Protein AF-A0A935MPT5-F1 (afdb_monomer)

pLDDT: mean 82.47, std 9.56, range [53.56, 91.88]

Radius of gyration: 13.16 Å; Cα contacts (8 Å, |Δi|>4): 95; chains: 1; bounding box: 39×17×31 Å

Foldseek 3Di:
DDDPDPPQWDWWWWAFPPPRDGDDIDTDRCVPDVDWDWDQDADPVVRHTGITTTDD

Structure (mmCIF, N/CA/C/O backbone):
data_AF-A0A935MPT5-F1
#
_entry.id   AF-A0A935MPT5-F1
#
loop_
_atom_site.group_PDB
_atom_site.id
_atom_site.type_symbol
_atom_site.label_atom_id
_atom_site.label_alt_id
_atom_site.label_comp_id
_atom_site.label_asym_id
_atom_site.label_entity_id
_atom_site.label_seq_id
_atom_site.pdbx_PDB_ins_code
_atom_site.Cartn_x
_atom_site.Cartn_y
_atom_site.Cartn_z
_atom_site.occupancy
_atom_site.B_iso_or_equiv
_atom_site.auth_seq_id
_atom_site.auth_comp_id
_atom_site.auth_asym_id
_atom_site.auth_atom_id
_atom_site.pdbx_PDB_model_num
ATOM 1 N N . MET A 1 1 ? 30.206 -8.735 -14.372 1.00 57.03 1 MET A N 1
ATOM 2 C CA . MET A 1 1 ? 29.073 -8.418 -13.472 1.00 57.03 1 MET A CA 1
ATOM 3 C C . MET A 1 1 ? 27.883 -8.046 -14.345 1.00 57.03 1 MET A C 1
ATOM 5 O O . MET A 1 1 ? 27.968 -7.053 -15.052 1.00 57.03 1 MET A O 1
ATOM 9 N N . ALA A 1 2 ? 26.846 -8.886 -14.413 1.00 53.56 2 ALA A N 1
ATOM 10 C CA . ALA A 1 2 ? 25.724 -8.673 -15.328 1.00 53.56 2 ALA A CA 1
ATOM 11 C C . ALA A 1 2 ? 24.926 -7.426 -14.917 1.00 53.56 2 ALA A C 1
ATOM 13 O O . ALA A 1 2 ? 24.346 -7.378 -13.831 1.00 53.56 2 ALA A O 1
ATOM 14 N N . SER A 1 3 ? 24.918 -6.407 -15.776 1.00 59.56 3 SER A N 1
ATOM 15 C CA . SER A 1 3 ? 24.081 -5.221 -15.622 1.00 59.56 3 SER A CA 1
ATOM 16 C C . SER A 1 3 ? 22.622 -5.662 -15.527 1.00 59.56 3 SER A C 1
ATOM 18 O O . SER A 1 3 ? 22.076 -6.186 -16.498 1.00 59.56 3 SER A O 1
ATOM 20 N N . LYS A 1 4 ? 21.987 -5.476 -14.361 1.00 61.38 4 LYS A N 1
ATOM 21 C CA . LYS A 1 4 ? 20.540 -5.668 -14.200 1.00 61.38 4 LYS A CA 1
ATOM 22 C C . LYS A 1 4 ? 19.842 -4.820 -15.260 1.00 61.38 4 LYS A C 1
ATOM 24 O O . LYS A 1 4 ? 19.811 -3.592 -15.145 1.00 61.38 4 LYS A O 1
ATOM 29 N N . LYS A 1 5 ? 19.318 -5.460 -16.311 1.00 59.81 5 LYS A N 1
ATOM 30 C CA . LYS A 1 5 ? 18.408 -4.802 -17.250 1.00 59.81 5 LYS A CA 1
ATOM 31 C C . LYS A 1 5 ? 17.298 -4.183 -16.403 1.00 59.81 5 LYS A C 1
ATOM 33 O O . LYS A 1 5 ? 16.755 -4.840 -15.524 1.00 59.81 5 LYS A O 1
ATOM 38 N N . LYS A 1 6 ? 17.008 -2.896 -16.612 1.00 62.22 6 LYS A N 1
ATOM 39 C CA . LYS A 1 6 ? 15.809 -2.272 -16.046 1.00 62.22 6 LYS A CA 1
ATOM 40 C C . LYS A 1 6 ? 14.622 -3.036 -16.625 1.00 62.22 6 LYS A C 1
ATOM 42 O O . LYS A 1 6 ? 14.261 -2.798 -17.776 1.00 62.22 6 LYS A O 1
ATOM 47 N N . ASP A 1 7 ? 14.066 -3.967 -15.858 1.00 70.75 7 ASP A N 1
ATOM 48 C CA . ASP A 1 7 ? 12.853 -4.668 -16.250 1.00 70.75 7 ASP A CA 1
ATOM 49 C C . ASP A 1 7 ? 11.771 -3.631 -16.563 1.00 70.75 7 ASP A C 1
ATOM 51 O O . ASP A 1 7 ? 11.575 -2.665 -15.821 1.00 70.75 7 ASP A O 1
ATOM 55 N N . ILE A 1 8 ? 11.113 -3.795 -17.710 1.00 78.12 8 ILE A N 1
ATOM 56 C CA . ILE A 1 8 ? 10.045 -2.897 -18.183 1.00 78.12 8 ILE A CA 1
ATOM 57 C C . ILE A 1 8 ? 8.851 -2.941 -17.213 1.00 78.12 8 ILE A C 1
ATOM 59 O O . ILE A 1 8 ? 8.143 -1.945 -17.039 1.00 78.12 8 ILE A O 1
ATOM 63 N N . ARG A 1 9 ? 8.675 -4.084 -16.540 1.00 81.88 9 ARG A N 1
ATOM 64 C CA . ARG A 1 9 ? 7.660 -4.349 -15.519 1.00 81.88 9 ARG A CA 1
ATOM 65 C C . ARG A 1 9 ? 8.323 -4.635 -14.166 1.00 81.88 9 ARG A C 1
ATOM 67 O O . ARG A 1 9 ? 8.454 -5.794 -13.791 1.00 81.88 9 ARG A O 1
ATOM 74 N N . PRO A 1 10 ? 8.814 -3.618 -13.440 1.00 84.38 10 PRO A N 1
ATOM 75 C CA . PRO A 1 10 ? 9.306 -3.840 -12.090 1.00 84.38 10 PRO A CA 1
ATOM 76 C C . PRO A 1 10 ? 8.167 -4.228 -11.142 1.00 84.38 10 PRO A C 1
ATOM 78 O O . PRO A 1 10 ? 7.080 -3.640 -11.181 1.00 84.38 10 PRO A O 1
ATOM 81 N N . VAL A 1 11 ? 8.471 -5.146 -10.225 1.00 86.44 11 VAL A N 1
ATOM 82 C CA . VAL A 1 11 ? 7.672 -5.354 -9.017 1.00 86.44 11 VAL A CA 1
ATOM 83 C C . VAL A 1 11 ? 7.852 -4.127 -8.126 1.00 86.44 11 VAL A C 1
ATOM 85 O O . VAL A 1 11 ? 8.967 -3.780 -7.737 1.00 86.44 11 VAL A O 1
ATOM 88 N N . ILE A 1 12 ? 6.752 -3.449 -7.836 1.00 88.38 12 ILE A N 1
ATOM 89 C CA . ILE A 1 12 ? 6.671 -2.338 -6.896 1.00 88.38 12 ILE A CA 1
ATOM 90 C C . ILE A 1 12 ? 6.001 -2.803 -5.612 1.00 88.38 12 ILE A C 1
ATOM 92 O O . ILE A 1 12 ? 5.148 -3.690 -5.627 1.00 88.38 12 ILE A O 1
ATOM 96 N N . THR A 1 13 ? 6.368 -2.179 -4.499 1.00 90.38 13 THR A N 1
ATOM 97 C CA . THR A 1 13 ? 5.743 -2.452 -3.205 1.00 90.38 13 THR A CA 1
ATOM 98 C C . THR A 1 13 ? 4.785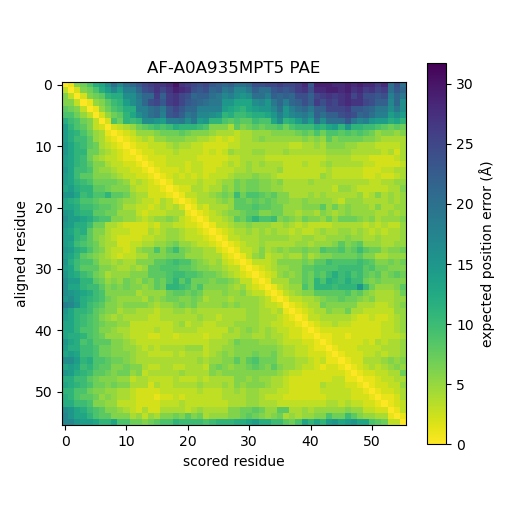 -1.316 -2.876 1.00 90.38 13 THR A C 1
ATOM 100 O O . THR A 1 13 ? 5.105 -0.147 -3.075 1.00 90.38 13 THR A O 1
ATOM 103 N N . LEU A 1 14 ? 3.602 -1.631 -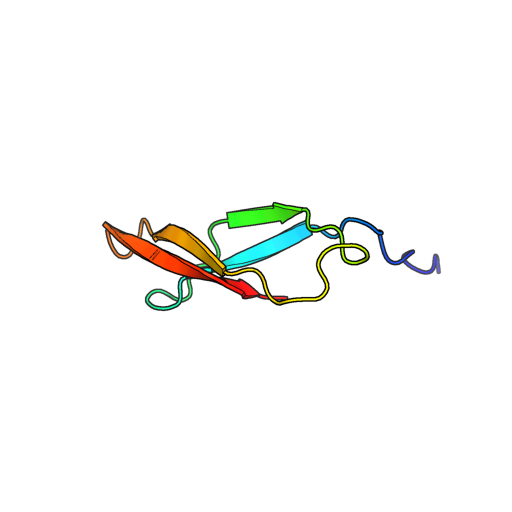2.367 1.00 90.81 14 LEU A N 1
ATOM 104 C CA . LEU A 1 14 ? 2.646 -0.646 -1.887 1.00 90.81 14 LEU A CA 1
ATOM 105 C C . LEU A 1 14 ? 2.706 -0.596 -0.363 1.00 90.81 14 LEU A C 1
ATOM 107 O O . LEU A 1 14 ? 2.649 -1.618 0.327 1.00 90.81 14 LEU A O 1
ATOM 111 N N . GLN A 1 15 ? 2.797 0.620 0.151 1.00 90.62 15 GLN A N 1
ATOM 112 C CA . GLN A 1 15 ? 2.888 0.925 1.564 1.00 90.62 15 GLN A CA 1
ATOM 113 C C . GLN A 1 15 ? 1.620 1.644 2.013 1.00 90.62 15 GLN A C 1
ATOM 115 O O . GLN A 1 15 ? 1.218 2.634 1.405 1.00 90.62 15 GLN A O 1
ATOM 120 N N . CYS A 1 16 ? 1.010 1.188 3.102 1.00 90.19 16 CYS A N 1
ATOM 121 C CA . CYS A 1 16 ? -0.104 1.907 3.713 1.00 90.19 16 CYS A CA 1
ATOM 122 C C . CYS A 1 16 ? 0.346 3.272 4.256 1.00 90.19 16 CYS A C 1
ATOM 124 O O . CYS A 1 16 ? 1.388 3.365 4.907 1.00 90.19 16 CYS A O 1
ATOM 126 N N . ASN A 1 17 ? -0.456 4.317 4.046 1.00 88.44 17 ASN A N 1
ATOM 127 C CA . ASN A 1 17 ? -0.152 5.658 4.548 1.00 88.44 17 ASN A CA 1
ATOM 128 C C . ASN A 1 17 ? -0.180 5.743 6.092 1.00 88.44 17 ASN A C 1
ATOM 130 O O . ASN A 1 17 ? 0.691 6.366 6.690 1.00 88.44 17 ASN A O 1
ATOM 134 N N . ASP A 1 18 ? -1.120 5.043 6.736 1.00 86.00 18 ASP A N 1
ATOM 135 C CA . ASP A 1 18 ? -1.319 5.097 8.193 1.00 86.00 18 ASP A CA 1
ATOM 136 C C . ASP A 1 18 ? -0.326 4.200 8.952 1.00 86.00 18 ASP A C 1
ATOM 138 O O . ASP A 1 18 ? 0.435 4.655 9.802 1.00 86.00 18 ASP A O 1
ATOM 142 N N . CYS A 1 19 ? -0.330 2.897 8.638 1.00 86.25 19 CYS A N 1
ATOM 143 C CA . CYS A 1 19 ? 0.445 1.878 9.357 1.00 86.25 19 CYS A CA 1
ATOM 144 C C . CYS A 1 19 ? 1.899 1.759 8.854 1.00 86.25 19 CYS A C 1
ATOM 146 O O . CYS A 1 19 ? 2.694 1.059 9.474 1.00 86.25 19 CYS A O 1
ATOM 148 N N . LYS A 1 20 ? 2.248 2.392 7.718 1.00 83.75 20 LYS A N 1
ATOM 149 C CA . LYS A 1 20 ? 3.525 2.219 6.985 1.00 83.75 20 LYS A CA 1
ATOM 150 C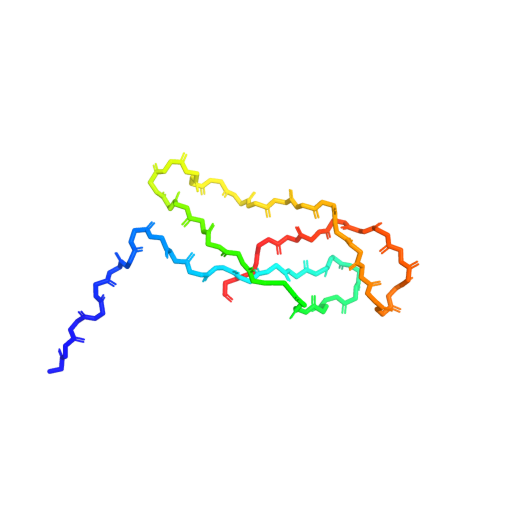 C . LYS A 1 20 ? 3.874 0.767 6.629 1.00 83.75 20 LYS A C 1
ATOM 152 O O . LYS A 1 20 ? 4.985 0.486 6.187 1.00 83.75 20 LYS A O 1
ATOM 157 N N . GLU A 1 21 ? 2.907 -0.130 6.764 1.00 84.69 21 GLU A N 1
ATOM 158 C CA . GLU A 1 21 ? 3.054 -1.549 6.490 1.00 84.69 21 GLU A CA 1
ATOM 159 C C . GLU A 1 21 ? 3.134 -1.796 4.980 1.00 84.69 21 GLU A C 1
ATOM 161 O O . GLU A 1 21 ? 2.382 -1.201 4.196 1.00 84.69 21 GLU A O 1
ATOM 166 N N . ARG A 1 22 ? 4.053 -2.675 4.578 1.00 85.38 22 ARG A N 1
ATOM 167 C CA . ARG A 1 22 ? 4.341 -3.011 3.178 1.00 85.38 22 ARG A CA 1
ATOM 168 C C . ARG A 1 22 ? 3.783 -4.395 2.862 1.00 85.38 22 ARG A C 1
ATOM 170 O O . ARG A 1 22 ? 4.520 -5.368 2.790 1.00 85.38 22 ARG A O 1
ATOM 177 N N . ASN A 1 23 ? 2.466 -4.476 2.702 1.00 83.38 23 ASN A N 1
ATOM 178 C CA . ASN A 1 23 ? 1.765 -5.760 2.570 1.00 83.38 23 ASN A CA 1
ATOM 179 C C . ASN A 1 23 ? 1.480 -6.192 1.132 1.00 83.38 23 ASN A C 1
ATOM 181 O O . ASN A 1 23 ? 1.029 -7.312 0.914 1.00 83.38 23 ASN A O 1
ATOM 185 N N . TYR A 1 24 ? 1.663 -5.306 0.155 1.00 86.88 24 TYR A N 1
ATOM 186 C CA . TYR A 1 24 ? 1.259 -5.583 -1.217 1.00 86.88 24 TYR A CA 1
ATOM 187 C C . TYR A 1 24 ? 2.411 -5.341 -2.171 1.00 86.88 24 TYR A C 1
ATOM 189 O O . TYR A 1 24 ? 3.091 -4.322 -2.088 1.00 86.88 24 TYR A O 1
ATOM 197 N N . THR A 1 25 ? 2.576 -6.255 -3.115 1.00 89.12 25 THR A N 1
ATOM 198 C CA . THR A 1 25 ? 3.459 -6.098 -4.262 1.00 89.12 25 THR A CA 1
ATOM 199 C C . THR A 1 25 ? 2.626 -6.187 -5.531 1.00 89.12 25 THR A C 1
ATOM 201 O O . THR A 1 25 ? 1.703 -6.993 -5.635 1.00 89.12 25 THR A O 1
ATOM 204 N N . THR A 1 26 ? 2.903 -5.312 -6.487 1.00 86.38 26 THR A N 1
ATOM 205 C CA . THR A 1 26 ? 2.242 -5.312 -7.794 1.00 86.38 26 THR A CA 1
ATOM 206 C C . THR A 1 26 ? 3.274 -5.045 -8.868 1.00 86.38 26 THR A C 1
ATOM 208 O O . THR A 1 26 ? 4.268 -4.373 -8.624 1.00 86.38 26 THR A O 1
ATOM 211 N N . GLU A 1 27 ? 3.049 -5.526 -10.077 1.00 86.31 27 GLU A N 1
ATOM 212 C CA . GLU A 1 27 ? 3.891 -5.164 -11.212 1.00 86.31 27 GLU A CA 1
ATOM 213 C C . GLU A 1 27 ? 3.340 -3.887 -11.837 1.00 86.31 27 GLU A C 1
ATOM 215 O O . GLU A 1 27 ? 2.143 -3.801 -12.115 1.00 86.31 27 GLU A O 1
ATOM 220 N N . LYS A 1 28 ? 4.194 -2.886 -12.068 1.00 82.88 28 LYS A N 1
ATOM 221 C CA . LYS A 1 28 ? 3.798 -1.712 -12.855 1.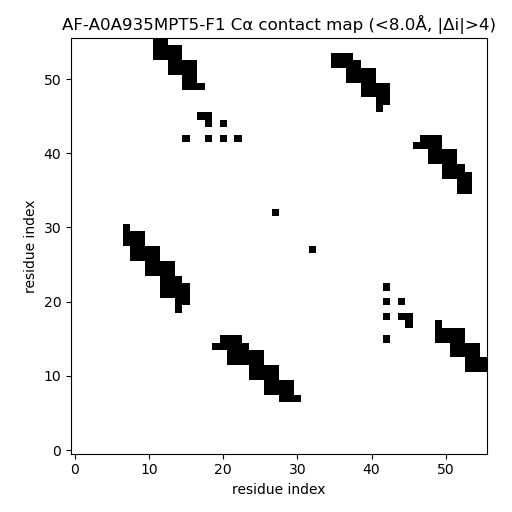00 82.88 28 LYS A CA 1
ATOM 222 C C . LYS A 1 28 ? 4.601 -1.636 -14.131 1.00 82.88 28 LYS A C 1
ATOM 224 O O . LYS A 1 28 ? 5.805 -1.872 -14.119 1.00 82.88 28 LYS A O 1
ATOM 229 N N . ASN A 1 29 ? 3.966 -1.254 -15.230 1.00 83.69 29 ASN A N 1
ATOM 230 C CA . ASN A 1 29 ? 4.687 -0.971 -16.459 1.00 83.69 29 ASN A CA 1
ATOM 231 C C . ASN A 1 29 ? 5.208 0.471 -16.414 1.00 83.69 29 ASN A C 1
ATOM 233 O O . ASN A 1 29 ? 4.458 1.414 -16.656 1.00 83.69 29 ASN A O 1
ATOM 237 N N . ARG A 1 30 ? 6.507 0.648 -16.143 1.00 78.44 30 ARG A N 1
ATOM 238 C CA . ARG A 1 30 ? 7.127 1.985 -16.039 1.00 78.44 30 ARG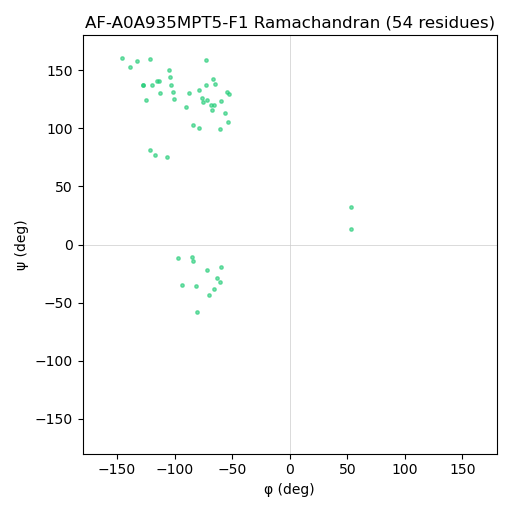 A CA 1
ATOM 239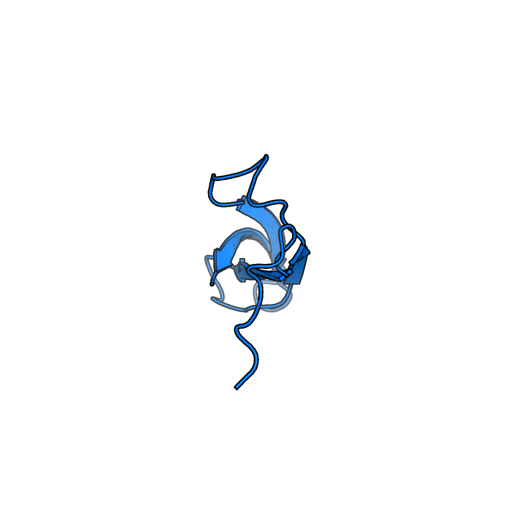 C C . ARG A 1 30 ? 7.013 2.825 -17.315 1.00 78.44 30 ARG A C 1
ATOM 241 O O . ARG A 1 30 ? 7.221 4.030 -17.240 1.00 78.44 30 ARG A O 1
ATOM 248 N N . ARG A 1 31 ? 6.752 2.200 -18.470 1.00 79.56 31 ARG A N 1
ATOM 249 C CA . ARG A 1 31 ? 6.639 2.889 -19.761 1.00 79.56 31 ARG A CA 1
ATOM 250 C C . ARG A 1 31 ? 5.267 3.529 -19.971 1.00 79.56 31 ARG A C 1
ATOM 252 O O . ARG A 1 31 ? 5.207 4.594 -20.569 1.00 79.56 31 ARG A O 1
ATOM 259 N N . ASN A 1 32 ? 4.206 2.881 -19.494 1.00 79.75 32 ASN A N 1
ATOM 260 C CA . ASN A 1 32 ? 2.834 3.363 -19.669 1.00 79.75 32 ASN A CA 1
ATOM 261 C C . ASN A 1 32 ? 2.378 4.209 -18.477 1.00 79.75 32 ASN A C 1
ATOM 263 O O . ASN A 1 32 ? 1.693 5.206 -18.671 1.00 79.75 32 ASN A O 1
ATOM 267 N N . ASP A 1 33 ? 2.824 3.857 -17.267 1.00 76.19 33 ASP A N 1
ATOM 268 C CA . ASP A 1 33 ? 2.401 4.496 -16.021 1.00 76.19 33 ASP A CA 1
ATOM 269 C C . ASP A 1 33 ? 3.618 5.083 -15.282 1.00 76.19 33 ASP A C 1
ATOM 271 O O . ASP A 1 33 ? 4.175 4.457 -14.367 1.00 76.19 33 ASP A O 1
ATOM 275 N N . PRO A 1 34 ? 4.088 6.283 -15.684 1.00 76.00 34 PRO A N 1
ATOM 276 C CA . PRO A 1 34 ? 5.206 6.954 -15.020 1.00 76.00 34 PRO A CA 1
ATOM 277 C C . PRO A 1 34 ? 4.818 7.506 -13.640 1.00 76.00 34 PRO A C 1
ATOM 279 O O . PRO A 1 34 ? 5.690 7.711 -12.792 1.00 76.00 34 PRO A O 1
ATOM 282 N N . ASN A 1 35 ? 3.522 7.724 -13.403 1.00 82.94 35 ASN A N 1
ATOM 283 C CA . ASN A 1 35 ? 3.002 8.296 -12.168 1.00 82.94 35 ASN A CA 1
ATOM 284 C C . ASN A 1 35 ? 3.080 7.313 -10.992 1.00 82.94 35 ASN A C 1
ATOM 286 O O . ASN A 1 35 ? 3.193 6.092 -11.148 1.00 82.94 35 ASN A O 1
ATOM 290 N N . ARG A 1 36 ? 3.045 7.875 -9.782 1.00 82.12 36 ARG A N 1
ATOM 291 C CA . ARG A 1 36 ? 3.028 7.105 -8.540 1.00 82.12 36 ARG A CA 1
ATOM 292 C C . ARG A 1 36 ? 1.657 6.452 -8.384 1.00 82.12 36 ARG A C 1
ATOM 294 O O . ARG A 1 36 ? 0.651 7.154 -8.406 1.00 82.12 36 ARG A O 1
ATOM 301 N N . LEU A 1 37 ? 1.621 5.131 -8.227 1.00 84.38 37 LEU A N 1
ATOM 302 C CA . LEU A 1 37 ? 0.357 4.417 -8.056 1.00 84.38 37 LEU A CA 1
ATOM 303 C C . LEU A 1 37 ? -0.152 4.558 -6.617 1.00 84.38 37 LEU A C 1
ATOM 305 O O . LEU A 1 37 ? 0.593 4.359 -5.650 1.00 84.38 37 LEU A O 1
ATOM 309 N N . GLU A 1 38 ? -1.435 4.884 -6.496 1.00 86.44 38 GLU A N 1
ATOM 310 C CA . GLU A 1 38 ? -2.166 4.948 -5.235 1.00 86.44 38 GLU A CA 1
ATOM 311 C C . GLU A 1 38 ? -3.396 4.047 -5.335 1.00 86.44 38 GLU A C 1
ATOM 313 O O . GLU A 1 38 ? -4.215 4.190 -6.241 1.00 86.44 38 GLU A O 1
ATOM 318 N N . PHE A 1 39 ? -3.528 3.103 -4.404 1.00 87.75 39 PHE A N 1
ATOM 319 C CA . PHE A 1 39 ? -4.648 2.167 -4.375 1.00 87.75 39 PHE A CA 1
ATOM 320 C C . PHE A 1 39 ? -5.316 2.162 -3.006 1.00 87.75 39 PHE A C 1
ATOM 322 O O . PHE A 1 39 ? -4.644 2.087 -1.980 1.00 87.75 39 PHE A O 1
ATOM 329 N N . ASN A 1 40 ? -6.648 2.151 -2.981 1.00 89.69 40 ASN A N 1
ATOM 330 C CA . ASN A 1 40 ? -7.400 1.908 -1.753 1.00 89.69 40 ASN A CA 1
ATOM 331 C C . ASN A 1 40 ? -7.408 0.404 -1.457 1.00 89.69 40 ASN A C 1
ATOM 333 O O . ASN A 1 40 ? -8.172 -0.358 -2.049 1.00 89.69 40 ASN A O 1
ATOM 337 N N . LYS A 1 41 ? -6.538 -0.031 -0.543 1.00 89.06 41 LYS A N 1
ATOM 338 C CA . LYS A 1 41 ? -6.436 -1.427 -0.097 1.00 89.06 41 LYS A CA 1
ATOM 339 C C . LYS A 1 41 ? -6.650 -1.537 1.405 1.00 89.06 41 LYS A C 1
ATOM 341 O O . LYS A 1 41 ? -6.526 -0.567 2.146 1.00 89.06 41 LYS A O 1
ATOM 346 N N . TYR A 1 42 ? -7.002 -2.732 1.850 1.00 89.38 42 TYR A N 1
ATOM 347 C CA . TYR A 1 42 ? -7.203 -3.028 3.261 1.00 89.38 42 TYR A CA 1
ATOM 348 C C . TYR A 1 42 ? -5.847 -3.138 3.987 1.00 89.38 42 TYR A C 1
ATOM 350 O O . TYR A 1 42 ? -5.021 -3.958 3.602 1.00 89.38 42 TYR A O 1
ATOM 358 N N . CYS A 1 43 ? -5.591 -2.343 5.037 1.00 88.56 43 CYS A N 1
ATOM 359 C CA . CYS A 1 43 ? -4.454 -2.599 5.944 1.00 88.56 43 CYS A CA 1
ATOM 360 C C . CYS A 1 43 ? -4.939 -3.508 7.082 1.00 88.56 43 CYS A C 1
ATOM 362 O O . CYS A 1 43 ? -5.777 -3.100 7.884 1.00 88.56 43 CYS A O 1
ATOM 364 N N . SER A 1 44 ? -4.365 -4.709 7.205 1.00 87.31 44 SER A N 1
ATOM 365 C CA . SER A 1 44 ? -4.660 -5.654 8.298 1.00 87.31 44 SER A CA 1
ATOM 366 C C . SER A 1 44 ? -4.341 -5.085 9.686 1.00 87.31 44 SER A C 1
ATOM 368 O O . SER A 1 44 ? -5.052 -5.373 10.646 1.00 87.31 44 SER A O 1
ATOM 370 N N . ARG A 1 45 ? -3.316 -4.227 9.793 1.00 87.69 45 ARG A N 1
ATOM 371 C CA . ARG A 1 45 ? -2.929 -3.560 11.050 1.00 87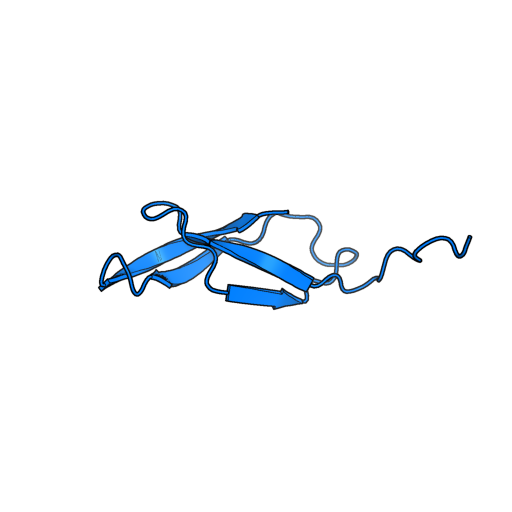.69 45 ARG A CA 1
ATOM 372 C C . ARG A 1 45 ? -3.952 -2.507 11.477 1.00 87.69 45 ARG A C 1
ATOM 374 O O . ARG A 1 45 ? -4.313 -2.458 12.646 1.00 87.69 45 ARG A O 1
ATOM 381 N N . CYS A 1 46 ? -4.443 -1.698 10.535 1.00 86.62 46 CYS A N 1
ATOM 382 C CA . CYS A 1 46 ? -5.454 -0.669 10.805 1.00 86.62 46 CYS A CA 1
ATOM 383 C C . CYS A 1 46 ? -6.894 -1.203 10.785 1.00 86.62 46 CYS A C 1
ATOM 385 O O . CYS A 1 46 ? -7.797 -0.492 11.210 1.00 86.62 46 CYS A O 1
ATOM 387 N N . ARG A 1 47 ? -7.111 -2.416 10.256 1.00 88.81 47 ARG A N 1
ATOM 388 C CA . ARG A 1 47 ? -8.422 -3.051 10.039 1.00 88.81 47 ARG A CA 1
ATOM 389 C C . ARG A 1 47 ? -9.415 -2.189 9.249 1.00 88.81 47 ARG A C 1
ATOM 391 O O . ARG A 1 47 ? -10.619 -2.247 9.470 1.00 88.81 47 ARG A O 1
ATOM 398 N N . LYS A 1 48 ? -8.907 -1.374 8.324 1.00 90.12 48 LYS A N 1
ATOM 399 C CA . LYS A 1 48 ? -9.699 -0.484 7.463 1.00 90.12 48 LYS A CA 1
ATOM 400 C C . LYS A 1 48 ? -9.058 -0.362 6.083 1.00 90.12 48 LYS A C 1
ATOM 402 O O . LYS A 1 48 ? -7.867 -0.644 5.915 1.00 90.12 48 LYS A O 1
ATOM 407 N N . HIS A 1 49 ? -9.845 0.073 5.102 1.00 90.12 49 HIS A N 1
ATOM 408 C CA . HIS A 1 49 ? -9.332 0.441 3.785 1.00 90.12 49 HIS A CA 1
ATOM 409 C C . HIS A 1 49 ? -8.646 1.801 3.857 1.00 90.12 49 HIS A C 1
ATOM 411 O O . HIS A 1 49 ? -9.226 2.782 4.315 1.00 90.12 49 HIS A O 1
ATOM 417 N N . THR A 1 50 ? -7.400 1.846 3.410 1.00 89.75 50 THR A N 1
ATOM 418 C CA . THR A 1 50 ? -6.559 3.039 3.412 1.00 89.75 50 THR A CA 1
ATOM 419 C C . THR A 1 50 ? -5.886 3.199 2.058 1.00 89.75 50 THR A C 1
ATOM 421 O O . THR A 1 50 ? -5.697 2.233 1.306 1.00 89.75 50 THR A O 1
ATOM 424 N N . GLN A 1 51 ? -5.472 4.427 1.756 1.00 91.88 51 GLN A N 1
ATOM 425 C CA . GLN A 1 51 ? -4.615 4.674 0.606 1.00 91.88 51 GLN A CA 1
ATOM 426 C C . GLN A 1 51 ? -3.250 4.021 0.832 1.00 91.88 51 GLN A C 1
ATOM 428 O O . GLN A 1 51 ? -2.528 4.329 1.785 1.00 91.88 51 GLN A O 1
ATOM 433 N N . HIS A 1 52 ? -2.908 3.105 -0.063 1.00 91.12 52 HIS A N 1
ATOM 434 C CA . HIS A 1 52 ? -1.590 2.517 -0.173 1.00 91.12 52 HIS A CA 1
ATOM 435 C C . HIS A 1 52 ? -0.847 3.199 -1.317 1.00 91.12 52 HIS A C 1
ATOM 437 O O . HIS A 1 52 ? -1.335 3.238 -2.446 1.00 91.12 52 HIS A O 1
ATOM 443 N N . ARG A 1 53 ? 0.335 3.730 -1.013 1.00 89.75 53 ARG A N 1
ATOM 444 C CA . ARG A 1 53 ? 1.195 4.462 -1.943 1.00 89.75 53 ARG A CA 1
ATOM 445 C C . ARG A 1 53 ? 2.350 3.588 -2.387 1.00 89.75 53 ARG A C 1
ATOM 447 O O . ARG A 1 53 ? 2.901 2.831 -1.589 1.00 89.75 53 ARG A O 1
ATOM 454 N N . GLU A 1 54 ? 2.756 3.733 -3.638 1.00 87.62 54 GLU A N 1
ATOM 455 C CA . GLU A 1 54 ? 3.962 3.084 -4.137 1.00 87.62 54 GLU A CA 1
ATOM 456 C C . GLU A 1 54 ? 5.208 3.521 -3.348 1.00 87.62 54 GLU A C 1
ATOM 458 O O . G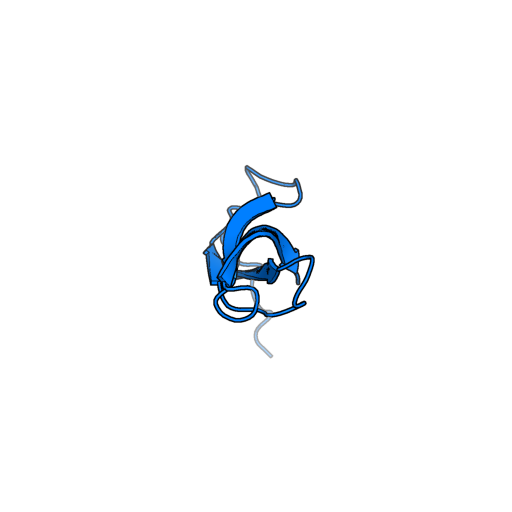LU A 1 54 ? 5.561 4.708 -3.282 1.00 87.62 54 GLU A O 1
ATOM 463 N N . THR A 1 55 ? 5.894 2.529 -2.791 1.00 81.31 55 THR A N 1
ATOM 464 C CA . THR A 1 55 ? 7.205 2.636 -2.161 1.00 81.31 55 THR A CA 1
ATOM 465 C C . THR A 1 55 ? 8.222 1.856 -2.991 1.00 81.31 55 THR A C 1
ATOM 467 O O . THR A 1 55 ? 7.925 0.800 -3.553 1.00 81.31 55 THR A O 1
ATOM 470 N N . LYS A 1 56 ? 9.414 2.442 -3.107 1.00 67.19 56 LYS A N 1
ATOM 471 C CA . LYS A 1 56 ? 10.529 1.913 -3.892 1.00 67.19 56 LYS A CA 1
ATOM 472 C C . LYS A 1 56 ? 11.266 0.808 -3.145 1.00 67.19 56 LYS A C 1
ATOM 474 O O . LYS A 1 56 ? 11.402 0.935 -1.907 1.00 67.19 56 LYS A O 1
#

Solvent-accessible surface area (backbone atoms only — not c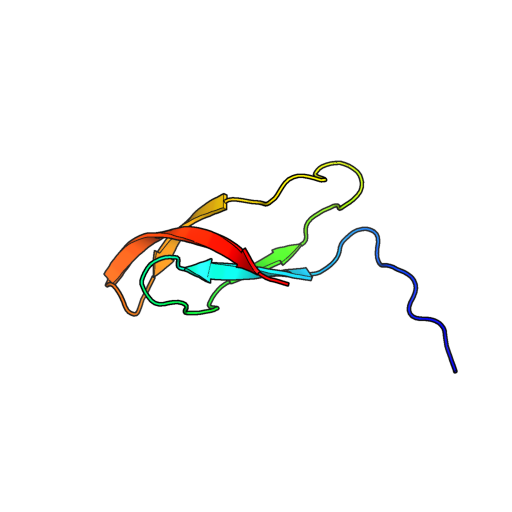omparable to full-atom values): 3557 Å² total; per-residue (Å²): 131,86,77,79,70,81,60,64,58,42,79,39,36,30,23,32,72,86,78,62,46,73,84,45,74,48,75,44,48,57,84,83,51,77,67,85,55,72,43,84,41,73,37,82,89,75,73,41,75,40,57,20,37,63,42,133

Mean predicted aligned error: 6.85 Å

Nearest PDB structures (foldseek):
  8cvm-assembly1_0  TM=9.735E-01  e=8.395E-06  Cutibacterium acnes
  7y41-assembly1_c  TM=9.819E-01  e=3.307E-05  Mycolicibacterium smegmatis MC2 155
  7msh-assembly1_1  TM=9.804E-01  e=5.019E-05  Mycobacterium tuberculosis H37Rv
  8g2d-assembly1_16  TM=9.392E-01  e=5.019E-05  Thermus thermophilus HB8
  9b00-assembly1_16  TM=9.377E-01  e=1.302E-04  Thermus thermophilus HB8

Secondary structure (DSSP, 8-state):
-------SS-EEEEEETTT----EEEE--TTT--SPPEEEEEETTTTEEEEEEEE-

Sequence (56 aa):
MASKKKDIRPVITLQCNDCKERNYTTEKNRRNDPNRLEFNKYCSRCRKHTQHRETK